Protein AF-A0A2V8UAE3-F1 (afdb_monomer)

Foldseek 3Di:
DVVVLVVQLVVLVVQLVVLLVQLLVLVVVLVVQVPDPDRDPVSNVVSVVSNVVSVVSNVVSLVSNVVSLVVVVVPPPDDPPDVPDVVVVQVQLQVQLVVVCSVVVNDPPCSVVSSVVSNVVVVVVVVD

Mean predicted aligned error: 11.49 Å

pLDDT: mean 78.48, std 13.28, range [37.22, 94.94]

Secondary structure (DSSP, 8-state):
-HHHHHHHHHHHHHHHHHHHHHHHHHHHHHHHHHTSSS--HHHHHHHHHHHHHHHHHHHHHHHHHHHHHHHHHHT--STT--TT-HHHHHHHHHHHHHHHHHHTT--TT-HHHHHHHHHHHHHHHH--

Sequence (128 aa):
MEHERSKALEDAGRAYRRAFDDFSRRARLVQSLTAGPNPDRTAIDTALLELEKARVVYNRRRDALAQQLLRASNHNSFPAFGPDSPQAYAGRVRSIAELLWEVAGRPDGTAEDDWFRAEEILRRAAAA

Nearest PDB structures (foldseek):
  2efk-assembly1_A-2  TM=6.624E-01  e=3.704E-01  Homo sapiens
  2x3v-assembly2_C  TM=5.695E-01  e=6.812E-01  Mus musculus
  4dvd-assembly1_A-2  TM=5.234E-01  e=5.164E-01  Enterobacteria phage P4
  4bne-assembly1_B  TM=5.681E-01  e=7.200E-01  Gallus gallus
  2efl-assembly1_A-2  TM=5.995E-01  e=3.396E+00  Homo sapiens

Structure (mmCIF, N/CA/C/O backbone):
data_AF-A0A2V8UAE3-F1
#
_entry.id   AF-A0A2V8UAE3-F1
#
loop_
_atom_site.group_PDB
_atom_site.id
_atom_site.type_symbol
_atom_site.label_atom_id
_atom_site.label_alt_id
_atom_site.label_comp_id
_atom_site.label_asym_id
_atom_site.label_entity_id
_atom_site.label_seq_id
_atom_site.pdbx_PDB_ins_code
_atom_site.Cartn_x
_atom_site.Cartn_y
_atom_site.Cartn_z
_atom_site.occupancy
_atom_site.B_iso_or_equiv
_atom_site.auth_seq_id
_atom_site.auth_comp_id
_atom_site.auth_asym_id
_atom_site.auth_atom_id
_atom_site.pdbx_PDB_model_num
ATOM 1 N N . MET A 1 1 ? 17.031 -16.240 -17.740 1.00 59.56 1 MET A N 1
ATOM 2 C CA . MET A 1 1 ? 17.149 -14.828 -17.314 1.00 59.56 1 MET A CA 1
ATOM 3 C C . MET A 1 1 ? 15.846 -14.039 -17.480 1.00 59.56 1 MET A C 1
ATOM 5 O O . MET A 1 1 ? 15.378 -13.495 -16.491 1.00 59.56 1 MET A O 1
ATOM 9 N N . GLU A 1 2 ? 15.215 -13.966 -18.660 1.00 56.88 2 GLU A N 1
ATOM 10 C CA . GLU A 1 2 ? 13.962 -13.187 -18.832 1.00 56.88 2 GLU A CA 1
ATOM 11 C C . GLU A 1 2 ? 12.750 -13.779 -18.093 1.00 56.88 2 GLU A C 1
ATOM 13 O O . GLU A 1 2 ? 12.004 -13.053 -17.439 1.00 56.88 2 GLU A O 1
ATOM 18 N N . HIS A 1 3 ? 12.608 -15.107 -18.103 1.00 63.69 3 HIS A N 1
ATOM 19 C CA . HIS A 1 3 ? 11.519 -15.806 -17.411 1.00 63.69 3 HIS A CA 1
ATOM 20 C C . HIS A 1 3 ? 11.556 -15.600 -15.881 1.00 63.69 3 HIS A C 1
ATOM 22 O O . HIS A 1 3 ? 10.527 -15.421 -15.235 1.00 63.69 3 HIS A O 1
ATOM 28 N N . GLU A 1 4 ? 12.754 -15.536 -15.295 1.00 69.19 4 GLU A N 1
ATOM 29 C CA . GLU A 1 4 ? 12.944 -15.270 -13.862 1.00 69.19 4 GLU A CA 1
ATOM 30 C C . GLU A 1 4 ? 12.628 -13.815 -13.491 1.00 69.19 4 GLU A C 1
ATOM 32 O O . GLU A 1 4 ? 12.126 -13.553 -12.400 1.00 69.19 4 GLU A O 1
ATOM 37 N N . ARG A 1 5 ? 12.869 -12.865 -14.404 1.00 66.44 5 ARG A N 1
ATOM 38 C CA . ARG A 1 5 ? 12.551 -11.441 -14.206 1.00 66.44 5 ARG A CA 1
ATOM 39 C C . ARG A 1 5 ? 11.053 -11.167 -14.280 1.00 66.44 5 ARG A C 1
ATOM 41 O O . ARG A 1 5 ? 10.533 -10.448 -13.431 1.00 66.44 5 ARG A O 1
ATOM 48 N N . SER A 1 6 ? 10.365 -11.764 -15.255 1.00 72.44 6 SER A N 1
ATOM 49 C CA . SER A 1 6 ? 8.902 -11.690 -15.355 1.00 72.44 6 SER A CA 1
ATOM 50 C C . SER A 1 6 ? 8.248 -12.261 -14.093 1.00 72.44 6 SER A C 1
ATOM 52 O O . SER A 1 6 ? 7.436 -11.587 -13.461 1.00 72.44 6 SER A O 1
ATOM 54 N N . LYS A 1 7 ? 8.723 -13.423 -13.628 1.00 79.94 7 LYS A N 1
ATOM 55 C CA . LYS A 1 7 ? 8.287 -14.017 -12.360 1.00 79.94 7 LYS A CA 1
ATOM 56 C C . LYS A 1 7 ? 8.542 -13.102 -11.154 1.00 79.94 7 LYS A C 1
ATOM 58 O O . LYS A 1 7 ? 7.652 -12.932 -10.327 1.00 79.94 7 LYS A O 1
ATOM 63 N N . ALA A 1 8 ? 9.715 -12.470 -11.069 1.00 81.62 8 ALA A N 1
ATOM 64 C CA . ALA A 1 8 ? 10.047 -11.556 -9.974 1.00 81.62 8 ALA A CA 1
ATOM 65 C C . ALA A 1 8 ? 9.148 -10.305 -9.939 1.00 81.62 8 ALA A C 1
ATOM 67 O O . ALA A 1 8 ? 8.772 -9.851 -8.855 1.00 81.62 8 ALA A O 1
ATOM 68 N N . LEU A 1 9 ? 8.779 -9.760 -11.103 1.00 79.56 9 LEU A N 1
ATOM 69 C CA . LEU A 1 9 ? 7.847 -8.636 -11.199 1.00 79.56 9 LEU A CA 1
ATOM 70 C C . LEU A 1 9 ? 6.438 -9.041 -10.751 1.00 79.56 9 LEU A C 1
ATOM 72 O O . LEU A 1 9 ? 5.803 -8.329 -9.972 1.00 79.56 9 LEU A O 1
ATOM 76 N N . GLU A 1 10 ? 5.964 -10.206 -11.188 1.00 80.44 10 GLU A N 1
ATOM 77 C CA . GLU A 1 10 ? 4.670 -10.732 -10.759 1.00 80.44 10 GLU A CA 1
ATOM 78 C C . GLU A 1 10 ? 4.619 -11.027 -9.255 1.00 80.44 10 GLU A C 1
ATOM 80 O O . GLU A 1 10 ? 3.630 -10.704 -8.592 1.00 80.44 10 GLU A O 1
ATOM 85 N N . ASP A 1 11 ? 5.679 -11.623 -8.704 1.00 86.56 11 ASP A N 1
ATOM 86 C CA . ASP A 1 11 ? 5.809 -11.889 -7.271 1.00 86.56 11 ASP A CA 1
ATOM 87 C C . ASP A 1 11 ? 5.801 -10.585 -6.466 1.00 86.56 11 ASP A C 1
ATOM 89 O O . ASP A 1 11 ? 5.094 -10.483 -5.457 1.00 86.56 11 ASP A O 1
ATOM 93 N N . ALA A 1 12 ? 6.516 -9.558 -6.938 1.00 82.88 12 ALA A N 1
ATOM 94 C CA . ALA A 1 12 ? 6.487 -8.229 -6.338 1.00 82.88 12 ALA A CA 1
ATOM 95 C C . ALA A 1 12 ? 5.077 -7.613 -6.392 1.00 82.88 12 ALA A C 1
ATOM 97 O O . ALA A 1 12 ? 4.609 -7.080 -5.385 1.00 82.88 12 ALA A O 1
ATOM 98 N N . GLY A 1 13 ? 4.367 -7.759 -7.516 1.00 82.38 13 GLY A N 1
ATOM 99 C CA . GLY A 1 13 ? 2.990 -7.285 -7.683 1.00 82.38 13 GLY A CA 1
ATOM 100 C C . GLY A 1 13 ? 1.993 -7.993 -6.762 1.00 82.38 13 GLY A C 1
ATOM 101 O O . GLY A 1 13 ? 1.152 -7.354 -6.127 1.00 82.38 13 GLY A O 1
ATOM 102 N N . ARG A 1 14 ? 2.105 -9.319 -6.613 1.00 88.25 14 ARG A N 1
ATOM 103 C CA . ARG A 1 14 ? 1.301 -10.098 -5.653 1.00 88.25 14 ARG A CA 1
ATOM 104 C C . ARG A 1 14 ? 1.577 -9.676 -4.209 1.00 88.25 14 ARG A C 1
ATOM 106 O O . ARG A 1 14 ? 0.635 -9.481 -3.441 1.00 88.25 14 ARG A O 1
ATOM 113 N N . ALA A 1 15 ? 2.848 -9.515 -3.840 1.00 87.62 15 ALA A N 1
ATOM 114 C CA . ALA A 1 15 ? 3.239 -9.109 -2.491 1.00 87.62 15 ALA A CA 1
ATOM 115 C C . ALA A 1 15 ? 2.764 -7.688 -2.147 1.00 87.62 15 ALA A C 1
ATOM 117 O O . ALA A 1 15 ? 2.334 -7.446 -1.019 1.00 87.62 15 ALA A O 1
ATOM 118 N N . TYR A 1 16 ? 2.815 -6.774 -3.116 1.00 89.44 16 TYR A N 1
ATOM 119 C CA . TYR A 1 16 ? 2.287 -5.418 -3.007 1.00 89.44 16 TYR A CA 1
ATOM 120 C C . TYR A 1 16 ? 0.777 -5.406 -2.752 1.00 89.44 16 TYR A C 1
ATOM 122 O O . TYR A 1 16 ? 0.358 -4.904 -1.709 1.00 89.44 16 TYR A O 1
ATOM 130 N N . ARG A 1 17 ? -0.024 -6.048 -3.617 1.00 87.75 17 ARG A N 1
ATOM 131 C CA . ARG A 1 17 ? -1.492 -6.089 -3.467 1.00 87.75 17 ARG A CA 1
ATOM 132 C C . ARG A 1 17 ? -1.925 -6.677 -2.129 1.00 87.75 17 ARG A C 1
ATOM 134 O O . ARG A 1 17 ? -2.768 -6.109 -1.444 1.00 87.75 17 ARG A O 1
ATOM 141 N N . ARG A 1 18 ? -1.278 -7.764 -1.694 1.00 91.94 18 ARG A N 1
ATOM 142 C CA . ARG A 1 18 ? -1.558 -8.372 -0.385 1.00 91.94 18 ARG A CA 1
ATOM 143 C C . ARG A 1 18 ? -1.279 -7.410 0.774 1.00 91.94 18 ARG A C 1
ATOM 145 O O . ARG A 1 18 ? -2.050 -7.371 1.728 1.00 91.94 18 ARG A O 1
ATOM 152 N N . ALA A 1 19 ? -0.176 -6.663 0.711 1.00 88.19 19 ALA A N 1
ATOM 153 C CA . ALA A 1 19 ? 0.163 -5.689 1.744 1.00 88.19 19 ALA A CA 1
ATOM 154 C C . ALA A 1 19 ? -0.800 -4.490 1.740 1.00 88.19 19 ALA A C 1
ATOM 156 O O . ALA A 1 19 ? -1.175 -4.010 2.807 1.00 88.19 19 ALA A O 1
ATOM 157 N N . PHE A 1 20 ? -1.237 -4.047 0.558 1.00 87.12 20 PHE A N 1
ATOM 158 C CA . PHE A 1 20 ? -2.246 -3.000 0.420 1.00 87.12 20 PHE A CA 1
ATOM 159 C C . PHE A 1 20 ? -3.608 -3.422 0.987 1.00 87.12 20 PHE A C 1
ATOM 161 O O . PHE A 1 20 ? -4.233 -2.653 1.718 1.00 87.12 20 PHE A O 1
ATOM 168 N N . ASP A 1 21 ? -4.061 -4.646 0.702 1.00 90.12 21 ASP A N 1
ATOM 169 C CA . ASP A 1 21 ? -5.333 -5.157 1.220 1.00 90.12 21 ASP A CA 1
ATOM 170 C C . ASP A 1 21 ? -5.320 -5.278 2.755 1.00 90.12 21 ASP A C 1
ATOM 172 O O . ASP A 1 21 ? -6.323 -4.974 3.407 1.00 90.12 21 ASP A O 1
ATOM 176 N N . ASP A 1 22 ? -4.192 -5.685 3.352 1.00 91.44 22 ASP A N 1
ATOM 177 C CA . ASP A 1 22 ? -4.025 -5.726 4.813 1.00 91.44 22 ASP A CA 1
ATOM 178 C C . ASP A 1 22 ? -4.040 -4.318 5.430 1.00 91.44 22 ASP A C 1
ATOM 180 O O . ASP A 1 22 ? -4.803 -4.059 6.363 1.00 91.44 22 ASP A O 1
ATOM 184 N N . PHE A 1 23 ? -3.271 -3.382 4.864 1.00 88.62 23 PHE A N 1
ATOM 185 C CA . PHE A 1 23 ? -3.274 -1.977 5.281 1.00 88.62 23 PHE A CA 1
ATOM 186 C C . PHE A 1 23 ? -4.681 -1.363 5.202 1.00 88.62 23 PHE A C 1
ATOM 188 O O . PHE A 1 23 ? -5.175 -0.811 6.186 1.00 88.62 23 PHE A O 1
ATOM 195 N N . SER A 1 24 ? -5.369 -1.535 4.071 1.00 85.56 24 SER A N 1
ATOM 196 C CA . SER A 1 24 ? -6.716 -1.000 3.845 1.00 85.56 24 SER A CA 1
ATOM 197 C C . SER A 1 24 ? -7.743 -1.580 4.817 1.00 85.56 24 SER A C 1
ATOM 199 O O . SER A 1 24 ? -8.596 -0.859 5.334 1.00 85.56 24 SER A O 1
ATOM 201 N N . ARG A 1 25 ? -7.663 -2.885 5.109 1.00 91.44 25 ARG A N 1
ATOM 202 C CA . ARG A 1 25 ? -8.537 -3.540 6.093 1.00 91.44 25 ARG A CA 1
ATOM 203 C C . ARG A 1 25 ? -8.367 -2.928 7.480 1.00 91.44 25 ARG A C 1
ATOM 205 O O . ARG A 1 25 ? -9.360 -2.645 8.145 1.00 91.44 25 ARG A O 1
ATOM 212 N N . ARG A 1 26 ? -7.123 -2.701 7.902 1.00 90.56 26 ARG A N 1
ATOM 213 C CA . ARG A 1 26 ? -6.818 -2.115 9.214 1.00 90.56 26 ARG A CA 1
ATOM 214 C C . ARG A 1 26 ? -7.216 -0.642 9.286 1.00 90.56 26 ARG A C 1
ATOM 216 O O . ARG A 1 26 ? -7.723 -0.214 10.316 1.00 90.56 26 ARG A O 1
ATOM 223 N N . ALA A 1 27 ? -7.085 0.105 8.189 1.00 87.44 27 ALA A N 1
ATOM 224 C CA . ALA A 1 27 ? -7.537 1.493 8.120 1.00 87.44 27 ALA A CA 1
ATOM 225 C C . ALA A 1 27 ? -9.058 1.594 8.318 1.00 87.44 27 ALA A C 1
ATOM 227 O O . ALA A 1 27 ? -9.527 2.394 9.126 1.00 87.44 27 ALA A O 1
ATOM 228 N N . ARG A 1 28 ? -9.827 0.721 7.650 1.00 90.31 28 ARG A N 1
ATOM 229 C CA . ARG A 1 28 ? -11.288 0.638 7.829 1.00 90.31 28 ARG A CA 1
ATOM 230 C C . ARG A 1 28 ? -11.682 0.219 9.245 1.00 90.31 28 ARG A C 1
ATOM 232 O O . ARG A 1 28 ? -12.664 0.731 9.771 1.00 90.31 28 ARG A O 1
ATOM 239 N N . LEU A 1 29 ? -10.919 -0.678 9.875 1.00 90.06 29 LEU A N 1
ATOM 240 C CA . LEU A 1 29 ? -11.154 -1.068 11.268 1.00 90.06 29 LEU A CA 1
ATOM 241 C C . LEU A 1 29 ? -10.987 0.122 12.220 1.00 90.06 29 LEU A C 1
ATOM 243 O O . LEU A 1 29 ? -11.866 0.358 13.042 1.00 90.06 29 LEU A O 1
ATOM 247 N N . VAL A 1 30 ? -9.906 0.898 12.082 1.00 90.00 30 VAL A N 1
ATOM 248 C CA . VAL A 1 30 ? -9.702 2.120 12.880 1.00 90.00 30 VAL A CA 1
ATOM 249 C C . VAL A 1 30 ? -10.864 3.094 12.671 1.00 90.00 30 VAL A C 1
ATOM 251 O O . VAL A 1 30 ? -11.463 3.530 13.648 1.00 90.00 30 VAL A O 1
ATOM 254 N N . GLN A 1 31 ? -11.251 3.365 11.419 1.00 87.88 31 GLN A N 1
ATOM 255 C CA . GLN A 1 31 ? -12.398 4.231 11.109 1.00 87.88 31 GLN A CA 1
ATOM 256 C C . GLN A 1 31 ? -13.692 3.744 11.778 1.00 87.88 31 GLN A C 1
ATOM 258 O O . GLN A 1 31 ? -14.408 4.538 12.384 1.00 87.88 31 GLN A O 1
ATOM 263 N N . SER A 1 32 ? -13.969 2.439 11.713 1.00 89.81 32 SER A N 1
ATOM 264 C CA . SER A 1 32 ? -15.141 1.829 12.344 1.00 89.81 32 SER A CA 1
ATOM 265 C C . SER A 1 32 ? -15.132 1.970 13.867 1.00 89.81 32 SER A C 1
ATOM 267 O O . SER A 1 32 ? -16.183 2.228 14.447 1.00 89.81 32 SER A O 1
ATOM 269 N N . LEU A 1 33 ? -13.981 1.781 14.518 1.00 90.06 33 LEU A N 1
ATOM 270 C CA . LEU A 1 33 ? -13.858 1.892 15.974 1.00 90.06 33 LEU A CA 1
ATOM 271 C C . LEU A 1 33 ? -14.007 3.343 16.440 1.00 90.06 33 LEU A C 1
ATOM 273 O O . LEU A 1 33 ? -14.637 3.601 17.462 1.00 90.06 33 LEU A O 1
ATOM 277 N N . THR A 1 34 ? -13.467 4.296 15.677 1.00 88.38 34 THR A N 1
ATOM 278 C CA . THR A 1 34 ? -13.565 5.728 15.985 1.00 88.38 34 THR A CA 1
ATOM 279 C C . THR A 1 34 ? -14.965 6.295 15.734 1.00 88.38 34 THR A C 1
ATOM 281 O O . THR A 1 34 ? -15.378 7.207 16.443 1.00 88.38 34 THR A O 1
ATOM 284 N N . ALA A 1 35 ? -15.712 5.761 14.763 1.00 88.62 35 ALA A N 1
ATOM 285 C CA . ALA A 1 35 ? -17.074 6.205 14.451 1.00 88.62 35 ALA A CA 1
ATOM 286 C C . ALA A 1 35 ? -18.151 5.669 15.420 1.00 88.62 35 ALA A C 1
ATOM 288 O O . ALA A 1 35 ? -19.313 6.067 15.326 1.00 88.62 35 ALA A O 1
ATOM 289 N N . GLY A 1 36 ? -17.798 4.751 16.326 1.00 85.38 36 GLY A N 1
ATOM 290 C CA . GLY A 1 36 ? -18.734 4.159 17.280 1.00 85.38 36 GLY A CA 1
ATOM 291 C C . GLY A 1 36 ? -19.191 5.134 18.383 1.00 85.38 36 GLY A C 1
ATOM 292 O O . GLY A 1 36 ? -18.439 6.026 18.769 1.00 85.38 36 GLY A O 1
ATOM 293 N N . PRO A 1 37 ? -20.398 4.949 18.955 1.00 78.06 37 PRO A N 1
ATOM 294 C CA . PRO A 1 37 ? -20.974 5.853 19.961 1.00 78.06 37 PRO A CA 1
ATOM 295 C C . PRO A 1 37 ? -20.257 5.833 21.323 1.00 78.06 37 PRO A C 1
ATOM 297 O O . PRO A 1 37 ? -20.441 6.751 22.118 1.00 78.06 37 PRO A O 1
ATOM 300 N N . ASN A 1 38 ? -19.442 4.810 21.604 1.00 82.56 38 ASN A N 1
ATOM 301 C CA . ASN A 1 38 ? -18.575 4.749 22.782 1.00 82.56 38 ASN A CA 1
ATOM 302 C C . ASN A 1 38 ? -17.221 4.115 22.404 1.00 82.56 38 ASN A C 1
ATOM 304 O O . ASN A 1 38 ? -17.081 2.891 22.475 1.00 82.56 38 ASN A O 1
ATOM 308 N N . PRO A 1 39 ? -16.253 4.913 21.923 1.00 81.38 39 PRO A N 1
ATOM 309 C CA . PRO A 1 39 ? -14.987 4.396 21.423 1.00 81.38 39 PRO A CA 1
ATOM 310 C C . PRO A 1 39 ? -14.116 3.845 22.559 1.00 81.38 39 PRO A C 1
ATOM 312 O O . PRO A 1 39 ? -13.661 4.586 23.434 1.00 81.38 39 PRO A O 1
ATOM 315 N N . ASP A 1 40 ? -13.833 2.542 22.510 1.00 90.81 40 ASP A N 1
ATOM 316 C CA . ASP A 1 40 ? -12.820 1.913 23.358 1.00 90.81 40 ASP A CA 1
ATOM 317 C C . ASP A 1 40 ? -11.427 2.396 22.929 1.00 90.81 40 ASP A C 1
ATOM 319 O O . ASP A 1 40 ? -10.904 2.022 21.875 1.00 90.81 40 ASP A O 1
ATOM 323 N N . ARG A 1 41 ? -10.821 3.244 23.767 1.00 89.62 41 ARG A N 1
ATOM 324 C CA . ARG A 1 41 ? -9.500 3.832 23.515 1.00 89.62 41 ARG A CA 1
ATOM 325 C C . ARG A 1 41 ? -8.406 2.776 23.399 1.00 89.62 41 ARG A C 1
ATOM 327 O O . ARG A 1 41 ? -7.547 2.904 22.536 1.00 89.62 41 ARG A O 1
ATOM 334 N N . THR A 1 42 ? -8.454 1.714 24.200 1.00 93.44 42 THR A N 1
ATOM 335 C CA . THR A 1 42 ? -7.442 0.651 24.159 1.00 93.44 42 THR A CA 1
ATOM 336 C C . THR A 1 42 ? -7.558 -0.173 22.877 1.00 93.44 42 THR A C 1
ATOM 338 O O . THR A 1 42 ? -6.542 -0.524 22.266 1.00 93.44 42 THR A O 1
ATOM 341 N N . ALA A 1 43 ? -8.786 -0.434 22.419 1.00 89.75 43 ALA A N 1
ATOM 342 C CA . ALA A 1 43 ? -9.019 -1.076 21.128 1.00 89.75 43 ALA A CA 1
ATOM 343 C C . ALA A 1 43 ? -8.536 -0.200 19.959 1.00 89.75 43 ALA A C 1
ATOM 345 O O . ALA A 1 43 ? -7.919 -0.713 19.023 1.00 89.75 43 ALA A O 1
ATOM 346 N N . ILE A 1 44 ? -8.761 1.116 20.029 1.00 90.19 44 ILE A N 1
ATOM 347 C CA . ILE A 1 44 ? -8.288 2.078 19.023 1.00 90.19 44 ILE A CA 1
ATOM 348 C C . ILE A 1 44 ? -6.759 2.138 18.987 1.00 90.19 44 ILE A C 1
ATOM 350 O O . ILE A 1 44 ? -6.189 2.016 17.906 1.00 90.19 44 ILE A O 1
ATOM 354 N N . ASP A 1 45 ? -6.087 2.260 20.133 1.00 92.44 45 ASP A N 1
ATOM 355 C CA . ASP A 1 45 ? -4.620 2.316 20.199 1.00 92.44 45 ASP A CA 1
ATOM 356 C C . ASP A 1 45 ? -3.983 1.044 19.625 1.00 92.44 45 ASP A C 1
ATOM 358 O O . ASP A 1 45 ? -3.030 1.099 18.8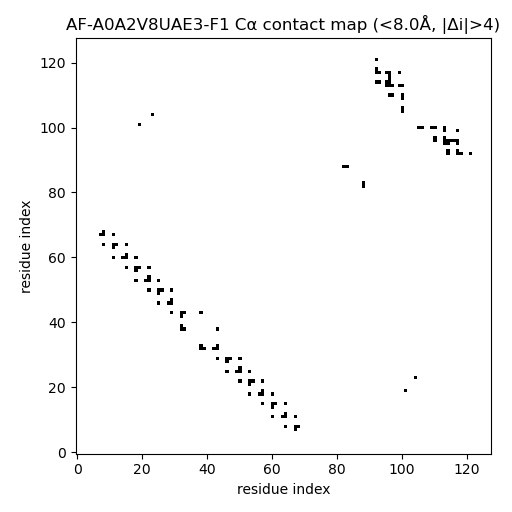41 1.00 92.44 45 ASP A O 1
ATOM 362 N N . THR A 1 46 ? -4.562 -0.116 19.947 1.00 94.50 46 THR A N 1
ATOM 363 C CA . THR A 1 46 ? -4.135 -1.404 19.387 1.00 94.50 46 THR A CA 1
ATOM 364 C C . THR A 1 46 ? -4.330 -1.431 17.871 1.00 94.50 46 THR A C 1
ATOM 366 O O . THR A 1 46 ? -3.414 -1.802 17.134 1.00 94.50 46 THR A O 1
ATOM 369 N N . ALA A 1 47 ? -5.496 -1.002 17.381 1.00 91.06 47 ALA A N 1
ATOM 370 C CA . ALA A 1 47 ? -5.789 -0.958 15.953 1.00 91.06 47 ALA A CA 1
ATOM 371 C C . ALA A 1 47 ? -4.878 0.026 15.196 1.00 91.06 47 ALA A C 1
ATOM 373 O O . ALA A 1 47 ? -4.455 -0.280 14.081 1.00 91.06 47 ALA A O 1
ATOM 374 N N . LEU A 1 48 ? -4.521 1.165 15.799 1.00 90.44 48 LEU A N 1
ATOM 375 C CA . LEU A 1 48 ? -3.583 2.143 15.240 1.00 90.44 48 LEU A CA 1
ATOM 376 C C . LEU A 1 48 ? -2.158 1.590 15.148 1.00 90.44 48 LEU A C 1
ATOM 378 O O . LEU A 1 48 ? -1.515 1.728 14.106 1.00 90.44 48 LEU A O 1
ATOM 382 N N . LEU A 1 49 ? -1.674 0.917 16.195 1.00 94.31 49 LEU A N 1
ATOM 383 C CA . LEU A 1 49 ? -0.370 0.249 16.167 1.00 94.31 49 LEU A CA 1
ATOM 384 C C . LEU A 1 49 ? -0.314 -0.800 15.049 1.00 94.31 49 LEU A C 1
ATOM 386 O O . LEU A 1 49 ? 0.649 -0.880 14.284 1.00 94.31 49 LEU A O 1
ATOM 390 N N . GLU A 1 50 ? -1.364 -1.605 14.949 1.00 94.31 50 GLU A N 1
ATOM 391 C CA . GLU A 1 50 ? -1.504 -2.635 13.930 1.00 94.31 50 GLU A CA 1
ATOM 392 C C . GLU A 1 50 ? -1.620 -2.047 12.513 1.00 94.31 50 GLU A C 1
ATOM 394 O O . GLU A 1 50 ? -1.058 -2.614 11.571 1.00 94.31 50 GLU A O 1
ATOM 399 N N . LEU A 1 51 ? -2.293 -0.906 12.349 1.00 91.19 51 LEU A N 1
ATOM 400 C CA . LEU A 1 51 ? -2.343 -0.151 11.098 1.00 91.19 51 LEU A CA 1
ATOM 401 C C . LEU A 1 51 ? -0.956 0.360 10.689 1.00 91.19 51 LEU A C 1
ATOM 403 O O . LEU A 1 51 ? -0.569 0.184 9.533 1.00 91.19 51 LEU A O 1
ATOM 407 N N . GLU A 1 52 ? -0.184 0.936 11.614 1.00 93.38 52 GLU A N 1
ATOM 408 C CA . GLU A 1 52 ? 1.154 1.452 11.298 1.00 93.38 52 GLU A CA 1
ATOM 409 C C . GLU A 1 52 ? 2.111 0.324 10.892 1.00 93.38 52 GLU A C 1
ATOM 411 O O . GLU A 1 52 ? 2.851 0.451 9.914 1.00 93.38 52 GLU A O 1
ATOM 416 N N . LYS A 1 53 ? 2.043 -0.838 11.558 1.00 94.94 53 LYS A N 1
ATOM 417 C CA . LYS A 1 53 ? 2.802 -2.030 11.138 1.00 94.94 53 LYS A CA 1
ATOM 418 C C . LYS A 1 53 ? 2.483 -2.416 9.692 1.00 94.94 53 LYS A C 1
ATOM 420 O O . LYS A 1 53 ? 3.401 -2.637 8.897 1.00 94.94 53 LYS A O 1
ATOM 425 N N . ALA A 1 54 ? 1.201 -2.468 9.334 1.00 88.50 54 ALA A N 1
ATOM 426 C CA . ALA A 1 54 ? 0.785 -2.787 7.972 1.00 88.50 54 ALA A CA 1
ATOM 427 C C . ALA A 1 54 ? 1.207 -1.708 6.968 1.00 88.50 54 ALA A C 1
ATOM 429 O O . ALA A 1 54 ? 1.657 -2.042 5.873 1.00 88.50 54 ALA A O 1
ATOM 430 N N . ARG A 1 55 ? 1.158 -0.427 7.353 1.00 89.06 55 ARG A N 1
ATOM 431 C CA . ARG A 1 55 ? 1.634 0.698 6.537 1.00 89.06 55 ARG A CA 1
ATOM 432 C C . ARG A 1 55 ? 3.119 0.570 6.203 1.00 89.06 55 ARG A C 1
ATOM 434 O O . ARG A 1 55 ? 3.506 0.736 5.047 1.00 89.06 55 ARG A O 1
ATOM 441 N N . VAL A 1 56 ? 3.955 0.227 7.184 1.00 93.25 56 VAL A N 1
ATOM 442 C CA . VAL A 1 56 ? 5.394 -0.001 6.970 1.00 93.25 56 VAL A CA 1
ATOM 443 C C . VAL A 1 56 ? 5.631 -1.154 5.990 1.00 93.25 56 VAL A C 1
ATOM 445 O O . VAL A 1 56 ? 6.473 -1.041 5.096 1.00 93.25 56 VAL A O 1
ATOM 448 N N . VAL A 1 57 ? 4.888 -2.258 6.120 1.00 92.62 57 VAL A N 1
ATOM 449 C CA . VAL A 1 57 ? 4.987 -3.398 5.193 1.00 92.62 57 VAL A CA 1
ATOM 450 C C . VAL A 1 57 ? 4.536 -3.003 3.789 1.00 92.62 57 VAL A C 1
ATOM 452 O O . VAL A 1 57 ? 5.252 -3.282 2.827 1.00 92.62 57 VAL A O 1
ATOM 455 N N . TYR A 1 58 ? 3.397 -2.323 3.670 1.00 85.75 58 TYR A N 1
ATOM 456 C CA . TYR A 1 58 ? 2.878 -1.803 2.409 1.00 85.75 58 TYR A CA 1
ATOM 457 C C . TYR A 1 58 ? 3.905 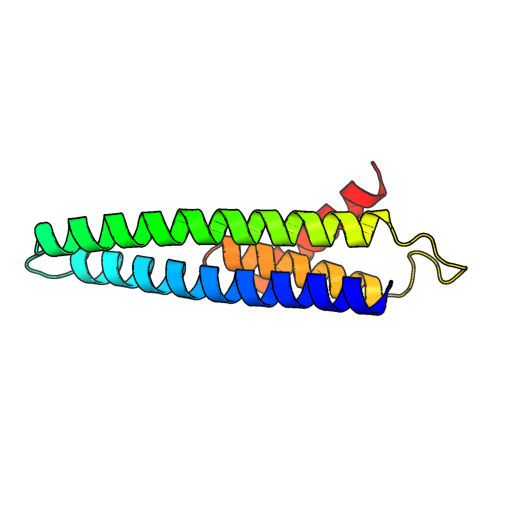-0.920 1.697 1.00 85.75 58 TYR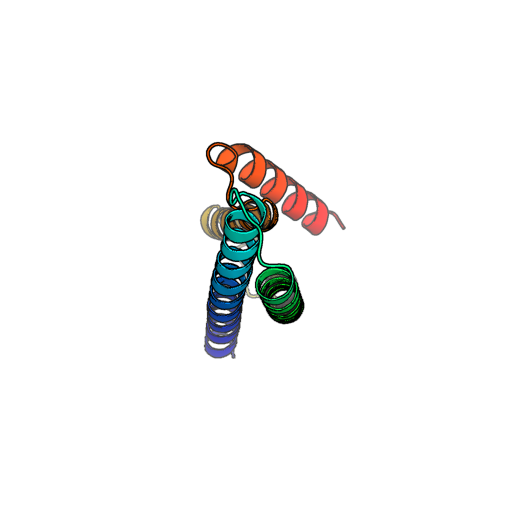 A C 1
ATOM 459 O O . TYR A 1 58 ? 4.259 -1.215 0.557 1.00 85.75 58 TYR A O 1
ATOM 467 N N . ASN A 1 59 ? 4.467 0.078 2.385 1.00 83.44 59 ASN A N 1
ATOM 468 C CA . ASN A 1 59 ? 5.470 0.976 1.809 1.00 83.44 59 ASN A CA 1
ATOM 469 C C . ASN A 1 59 ? 6.689 0.205 1.290 1.00 83.44 59 ASN A C 1
ATOM 471 O O . ASN A 1 59 ? 7.101 0.399 0.151 1.00 83.44 59 ASN A O 1
ATOM 475 N N . ARG A 1 60 ? 7.209 -0.756 2.066 1.00 89.44 60 ARG A N 1
ATOM 476 C CA . ARG A 1 60 ? 8.332 -1.601 1.624 1.00 89.44 60 ARG A CA 1
ATOM 477 C C . ARG A 1 60 ? 8.002 -2.405 0.365 1.00 89.44 60 ARG A C 1
ATOM 479 O O . ARG A 1 60 ? 8.857 -2.552 -0.505 1.00 89.44 60 ARG A O 1
ATOM 486 N N . ARG A 1 61 ? 6.787 -2.957 0.261 1.00 88.06 61 ARG A N 1
ATOM 487 C CA . ARG A 1 61 ? 6.368 -3.731 -0.922 1.00 88.06 61 ARG A CA 1
ATOM 488 C C . ARG A 1 61 ? 6.111 -2.841 -2.131 1.00 88.06 61 ARG A C 1
ATOM 490 O O . ARG A 1 61 ? 6.502 -3.223 -3.230 1.00 88.06 61 ARG A O 1
ATOM 497 N N . ARG A 1 62 ? 5.534 -1.658 -1.923 1.00 85.62 62 ARG A N 1
ATOM 498 C CA . ARG A 1 62 ? 5.361 -0.632 -2.954 1.00 85.62 62 ARG A CA 1
ATOM 499 C C . ARG A 1 62 ? 6.711 -0.206 -3.524 1.00 85.62 62 ARG A C 1
ATOM 501 O O . ARG A 1 62 ? 6.889 -0.230 -4.736 1.00 85.62 62 ARG A O 1
ATOM 508 N N . ASP A 1 63 ? 7.674 0.108 -2.664 1.00 80.31 63 ASP A N 1
ATOM 509 C CA . ASP A 1 63 ? 9.000 0.555 -3.094 1.00 80.31 63 ASP A CA 1
ATOM 510 C C . ASP A 1 63 ? 9.760 -0.572 -3.818 1.00 80.31 63 ASP A C 1
ATOM 512 O O . ASP A 1 63 ? 10.424 -0.329 -4.826 1.00 80.31 63 ASP A O 1
ATOM 516 N N . ALA A 1 64 ? 9.613 -1.827 -3.373 1.00 82.50 64 ALA A N 1
ATOM 517 C CA . ALA A 1 64 ? 10.171 -2.986 -4.069 1.00 82.50 64 ALA A CA 1
ATOM 518 C C . ALA A 1 64 ? 9.550 -3.189 -5.463 1.00 82.50 64 ALA A C 1
ATOM 520 O O . ALA A 1 64 ? 10.280 -3.434 -6.423 1.00 82.50 64 ALA A O 1
ATOM 521 N N . LEU A 1 65 ? 8.224 -3.065 -5.596 1.00 82.62 65 LEU A N 1
ATOM 522 C CA . LEU A 1 65 ? 7.541 -3.151 -6.889 1.00 82.62 65 LEU A CA 1
ATOM 523 C C . LEU A 1 65 ? 7.972 -2.012 -7.821 1.00 82.62 65 LEU A C 1
ATOM 525 O O . LEU A 1 65 ? 8.312 -2.270 -8.973 1.00 82.62 65 LEU A O 1
ATOM 529 N N . ALA A 1 66 ? 8.037 -0.779 -7.314 1.00 76.56 66 ALA A N 1
ATOM 530 C CA . ALA A 1 66 ? 8.507 0.374 -8.075 1.00 76.56 66 ALA A CA 1
ATOM 531 C C . ALA A 1 66 ? 9.936 0.161 -8.603 1.00 76.56 66 ALA A C 1
ATOM 533 O O . ALA A 1 66 ? 10.201 0.397 -9.780 1.00 76.56 66 ALA A O 1
ATOM 534 N N . GLN A 1 67 ? 10.847 -0.371 -7.781 1.00 79.38 67 GLN A N 1
ATOM 535 C CA . GLN A 1 67 ? 12.204 -0.712 -8.223 1.00 79.38 67 GLN A CA 1
ATOM 536 C C . GLN A 1 67 ? 12.218 -1.782 -9.322 1.00 79.38 67 GLN A C 1
ATOM 538 O O . GLN A 1 67 ? 13.012 -1.680 -10.256 1.00 79.38 67 GLN A O 1
ATOM 543 N N . GLN A 1 68 ? 11.360 -2.804 -9.236 1.00 78.75 68 GLN A N 1
ATOM 544 C CA . GLN A 1 68 ? 11.264 -3.831 -10.280 1.00 78.75 68 GLN A CA 1
ATOM 545 C C . GLN A 1 68 ? 10.701 -3.259 -11.585 1.00 78.75 68 GLN A C 1
ATOM 547 O O . GLN A 1 68 ? 11.236 -3.552 -12.652 1.00 78.75 68 GLN A O 1
ATOM 552 N N . LEU A 1 69 ? 9.685 -2.395 -11.506 1.00 76.12 69 LEU A N 1
ATOM 553 C CA . LEU A 1 69 ? 9.117 -1.704 -12.665 1.00 76.12 69 LEU A CA 1
ATOM 554 C C . LEU A 1 69 ? 10.151 -0.799 -13.348 1.00 76.12 69 LEU A C 1
ATOM 556 O O . LEU A 1 69 ? 10.291 -0.863 -14.570 1.00 76.12 69 LEU A O 1
ATOM 560 N N . LEU A 1 70 ? 10.921 -0.024 -12.574 1.00 73.50 70 LEU A N 1
ATOM 561 C CA . LEU A 1 70 ? 12.014 0.822 -13.077 1.00 73.50 70 LEU A CA 1
ATOM 562 C C . LEU A 1 70 ? 13.134 -0.005 -13.724 1.00 73.50 70 LEU A C 1
ATOM 564 O O . LEU A 1 70 ? 13.643 0.332 -14.789 1.00 73.50 70 LEU A O 1
ATOM 568 N N . ARG A 1 71 ? 13.506 -1.139 -13.120 1.00 73.06 71 ARG A N 1
ATOM 569 C CA . ARG A 1 71 ? 14.498 -2.051 -13.711 1.00 73.06 71 ARG A CA 1
ATOM 570 C C . ARG A 1 71 ? 13.998 -2.675 -15.008 1.00 73.06 71 ARG A C 1
ATOM 572 O O . ARG A 1 71 ? 14.772 -2.767 -15.953 1.00 73.06 71 ARG A O 1
ATOM 579 N N . ALA A 1 72 ? 12.733 -3.085 -15.065 1.00 66.88 72 ALA A N 1
ATOM 580 C CA . ALA A 1 72 ? 12.127 -3.637 -16.273 1.00 66.88 72 ALA A CA 1
ATOM 581 C C . ALA A 1 72 ? 12.049 -2.599 -17.405 1.00 66.88 72 ALA A C 1
ATOM 583 O O . ALA A 1 72 ? 12.229 -2.948 -18.567 1.00 66.88 72 ALA A O 1
ATOM 584 N N . SER A 1 73 ? 11.845 -1.321 -17.074 1.00 61.44 73 SER A N 1
ATOM 585 C CA . SER A 1 73 ? 11.850 -0.230 -18.056 1.00 61.44 73 SER A CA 1
ATOM 586 C C . SER A 1 73 ? 13.261 0.136 -18.534 1.00 61.44 73 SER A C 1
ATOM 588 O O . SER A 1 73 ? 13.439 0.333 -19.732 1.00 61.44 73 SER A O 1
ATOM 590 N N . ASN A 1 74 ? 14.273 0.113 -17.660 1.00 59.03 74 ASN A N 1
ATOM 591 C CA . ASN A 1 74 ? 15.665 0.423 -18.025 1.00 59.03 74 ASN A CA 1
ATOM 592 C C . ASN A 1 74 ? 16.393 -0.693 -18.800 1.00 59.03 74 ASN A C 1
ATOM 594 O O . ASN A 1 74 ? 17.467 -0.452 -19.342 1.00 59.03 74 ASN A O 1
ATOM 598 N N . HIS A 1 75 ? 15.869 -1.923 -18.822 1.00 52.00 75 HIS A N 1
ATOM 599 C CA . HIS A 1 75 ? 16.524 -3.079 -19.458 1.00 52.00 75 HIS A CA 1
ATOM 600 C C . HIS A 1 75 ? 15.882 -3.535 -20.771 1.00 52.00 75 HIS A C 1
ATOM 602 O O . HIS A 1 75 ? 16.286 -4.567 -21.307 1.00 52.00 75 HIS A O 1
ATOM 608 N N . ASN A 1 76 ? 14.920 -2.783 -21.309 1.00 48.00 76 ASN A N 1
ATOM 609 C CA . ASN A 1 76 ? 14.266 -3.110 -22.576 1.00 48.00 76 ASN A CA 1
ATOM 610 C C . ASN A 1 76 ? 15.127 -2.723 -23.799 1.00 48.00 76 ASN A C 1
ATOM 612 O O . ASN A 1 76 ? 14.646 -2.102 -24.742 1.00 48.00 76 ASN A O 1
ATOM 616 N N . SER A 1 77 ? 16.401 -3.120 -23.767 1.00 49.69 77 SER A N 1
ATOM 617 C CA . SER A 1 77 ? 17.329 -3.115 -24.899 1.00 49.69 77 SER A CA 1
ATOM 618 C C . SER A 1 77 ? 17.544 -4.561 -25.366 1.00 49.69 77 SER A C 1
ATOM 620 O O . SER A 1 77 ? 18.577 -5.154 -25.078 1.00 49.69 77 SER A O 1
ATOM 622 N N . PHE A 1 78 ? 16.553 -5.143 -26.049 1.00 39.16 78 PHE A N 1
ATOM 623 C CA . PHE A 1 78 ? 16.664 -6.379 -26.850 1.00 39.16 78 PHE A CA 1
ATOM 624 C C . PHE A 1 78 ? 15.797 -6.228 -28.126 1.00 39.16 78 PHE A C 1
ATOM 626 O O . PHE A 1 78 ? 14.943 -5.343 -28.179 1.00 39.16 78 PHE A O 1
ATOM 633 N N . PRO A 1 79 ? 16.115 -6.954 -29.214 1.00 37.22 79 PRO A N 1
ATOM 634 C CA . PRO A 1 79 ? 16.334 -6.394 -30.544 1.00 37.22 79 PRO A CA 1
ATOM 635 C C . PRO A 1 79 ? 15.038 -6.004 -31.262 1.00 37.22 79 PRO A C 1
ATOM 637 O O . PRO A 1 79 ? 14.101 -6.788 -31.338 1.00 37.22 79 PRO A O 1
ATOM 640 N N . ALA A 1 80 ? 15.041 -4.801 -31.841 1.00 39.72 80 ALA A N 1
ATOM 641 C CA . ALA A 1 80 ? 14.198 -4.362 -32.955 1.00 39.72 80 ALA A CA 1
ATOM 642 C C . ALA A 1 80 ? 12.712 -4.786 -32.940 1.00 39.72 80 ALA A C 1
ATOM 644 O O . ALA A 1 80 ? 12.155 -5.139 -33.973 1.00 39.72 80 ALA A O 1
ATOM 645 N N . PHE A 1 81 ? 12.034 -4.642 -31.806 1.00 43.12 81 PHE A N 1
ATOM 646 C CA . PHE A 1 81 ? 10.663 -4.138 -31.815 1.00 43.12 81 PHE A CA 1
ATOM 647 C C . PHE A 1 81 ? 10.675 -2.926 -30.899 1.00 43.12 81 PHE A C 1
ATOM 649 O O . PHE A 1 81 ? 10.921 -3.054 -29.703 1.00 43.12 81 PHE A O 1
ATOM 656 N N . GLY A 1 82 ? 10.578 -1.745 -31.507 1.00 41.38 82 GLY A N 1
ATOM 657 C CA . GLY A 1 82 ? 10.856 -0.469 -30.863 1.00 41.38 82 GLY A CA 1
ATOM 658 C C . GLY A 1 82 ? 9.993 -0.177 -29.626 1.00 41.38 82 GLY A C 1
ATOM 659 O O . GLY A 1 82 ? 9.110 -0.960 -29.265 1.00 41.38 82 GLY A O 1
ATOM 660 N N . PRO A 1 83 ? 10.184 0.994 -29.001 1.00 48.09 83 PRO A N 1
ATOM 661 C CA . PRO A 1 83 ? 9.312 1.533 -27.946 1.00 48.09 83 PRO A CA 1
ATOM 662 C C . PRO A 1 83 ? 7.810 1.652 -28.322 1.00 48.09 83 PRO A C 1
ATOM 664 O O . PRO A 1 83 ? 7.016 2.106 -27.502 1.00 48.09 83 PRO A O 1
ATOM 667 N N . ASP A 1 84 ? 7.409 1.183 -29.506 1.00 53.97 84 ASP A N 1
ATOM 668 C CA . ASP A 1 84 ? 6.187 1.518 -30.232 1.00 53.97 84 ASP A CA 1
ATOM 669 C C . ASP A 1 84 ? 5.120 0.415 -30.264 1.00 53.97 84 ASP A C 1
ATOM 671 O O . ASP A 1 84 ? 4.134 0.566 -30.981 1.00 53.97 84 ASP A O 1
ATOM 675 N N . SER A 1 85 ? 5.255 -0.705 -29.534 1.00 60.72 85 SER A N 1
ATOM 676 C CA . SER A 1 85 ? 4.123 -1.643 -29.464 1.00 60.72 85 SER A CA 1
ATOM 677 C C . SER A 1 85 ? 3.049 -1.076 -28.517 1.00 60.72 85 SER A C 1
ATOM 679 O O . SER A 1 85 ? 3.299 -0.925 -27.312 1.00 60.72 85 SER A O 1
ATOM 681 N N . PRO A 1 86 ? 1.832 -0.761 -29.010 1.00 62.34 86 PRO A N 1
ATOM 682 C CA . PRO A 1 86 ? 0.800 -0.118 -28.192 1.00 62.34 86 PRO A CA 1
ATOM 683 C C . PRO A 1 86 ? 0.422 -0.957 -26.967 1.00 62.34 86 PRO A C 1
ATOM 685 O O . PRO A 1 86 ? 0.058 -0.420 -25.928 1.00 62.34 86 PRO A O 1
ATOM 688 N N . GLN A 1 87 ? 0.568 -2.283 -27.057 1.00 64.44 87 GLN A N 1
ATOM 689 C CA . GLN A 1 87 ? 0.291 -3.219 -25.967 1.00 64.44 87 GLN A CA 1
ATOM 690 C C . GLN A 1 87 ? 1.312 -3.149 -24.827 1.00 64.44 87 GLN A C 1
ATOM 692 O O . GLN A 1 87 ? 0.912 -3.173 -23.663 1.00 64.44 87 GLN A O 1
ATOM 697 N N . ALA A 1 88 ? 2.611 -3.028 -25.118 1.00 66.69 88 ALA A N 1
ATOM 698 C CA . ALA A 1 88 ? 3.626 -2.898 -24.069 1.00 66.69 88 ALA A CA 1
ATOM 699 C C . ALA A 1 88 ? 3.584 -1.515 -23.401 1.00 66.69 88 ALA A C 1
ATOM 701 O O . ALA A 1 88 ? 3.931 -1.382 -22.224 1.00 66.69 88 ALA A O 1
ATOM 702 N N . TYR A 1 89 ? 3.163 -0.486 -24.141 1.00 74.06 89 TYR A N 1
ATOM 703 C CA . TYR A 1 89 ? 2.891 0.836 -23.584 1.00 74.06 89 TYR A CA 1
ATOM 704 C C . TYR A 1 89 ? 1.641 0.808 -22.695 1.00 74.06 89 TYR A C 1
ATOM 706 O O . TYR A 1 89 ? 1.735 1.105 -21.506 1.00 74.06 89 TYR A O 1
ATOM 714 N N . ALA A 1 90 ? 0.508 0.324 -23.212 1.00 76.69 90 ALA A N 1
ATOM 715 C CA . ALA A 1 90 ? -0.748 0.227 -22.469 1.00 76.69 90 ALA A CA 1
ATOM 716 C C . ALA A 1 90 ? -0.628 -0.636 -21.202 1.00 76.69 90 ALA A C 1
ATOM 718 O O . ALA A 1 90 ? -1.176 -0.282 -20.162 1.00 76.69 90 ALA A O 1
ATOM 719 N N . GLY A 1 91 ? 0.133 -1.737 -21.242 1.00 77.56 91 GLY A N 1
ATOM 720 C CA . GLY A 1 91 ? 0.396 -2.559 -20.056 1.00 77.56 91 GLY A CA 1
ATOM 721 C C . GLY A 1 91 ? 1.161 -1.810 -18.957 1.00 77.56 91 GLY A C 1
ATOM 722 O O . GLY A 1 91 ? 0.882 -1.985 -17.768 1.00 77.56 91 GLY A O 1
ATOM 723 N N . ARG A 1 92 ? 2.093 -0.928 -19.340 1.00 77.38 92 ARG A N 1
ATOM 724 C CA . ARG A 1 92 ? 2.835 -0.075 -18.399 1.00 77.38 92 ARG A CA 1
ATOM 725 C C . ARG A 1 92 ? 1.974 1.057 -17.852 1.00 77.38 92 ARG A C 1
ATOM 727 O O . ARG A 1 92 ? 1.986 1.268 -16.642 1.00 77.38 92 ARG A O 1
ATOM 734 N N . VAL A 1 93 ? 1.199 1.723 -18.710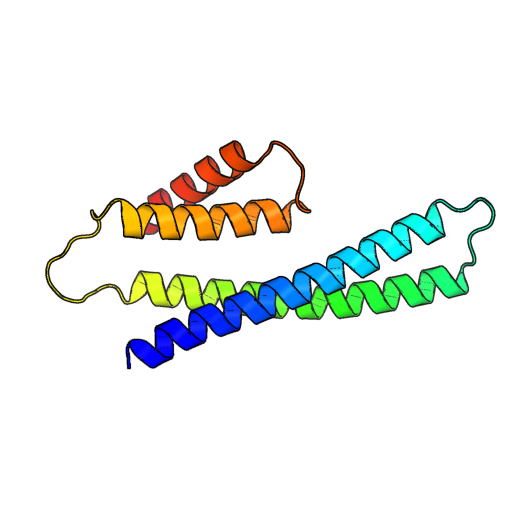 1.00 81.81 93 VAL A N 1
ATOM 735 C CA . VAL A 1 93 ? 0.245 2.764 -18.299 1.00 81.81 93 VAL A CA 1
ATOM 736 C C . VAL A 1 93 ? -0.740 2.192 -17.289 1.00 81.81 93 VAL A C 1
ATOM 738 O O . VAL A 1 93 ? -0.855 2.714 -16.186 1.00 81.81 93 VAL A O 1
ATOM 741 N N . ARG A 1 94 ? -1.354 1.049 -17.607 1.00 83.00 94 ARG A N 1
ATOM 742 C CA . ARG A 1 94 ? -2.276 0.352 -16.709 1.00 83.00 94 ARG A CA 1
ATOM 743 C C . ARG A 1 94 ? -1.651 0.059 -15.349 1.00 83.00 94 ARG A C 1
ATOM 745 O O . ARG A 1 94 ? -2.267 0.324 -14.328 1.00 83.00 94 ARG A O 1
ATOM 752 N N . SER A 1 95 ? -0.424 -0.459 -15.334 1.00 80.00 95 SER A N 1
ATOM 753 C CA . SER A 1 95 ? 0.261 -0.817 -14.086 1.00 80.00 95 SER A CA 1
ATOM 754 C C . SER A 1 95 ? 0.516 0.405 -13.193 1.00 80.00 95 SER A C 1
ATOM 756 O O . SER A 1 95 ? 0.398 0.317 -11.973 1.00 80.00 95 SER A O 1
ATOM 758 N N . ILE A 1 96 ? 0.861 1.552 -13.787 1.00 82.44 96 ILE A N 1
ATOM 759 C CA . ILE A 1 96 ? 1.078 2.803 -13.045 1.00 82.44 96 ILE A CA 1
ATOM 760 C C . ILE A 1 96 ? -0.261 3.423 -12.625 1.00 82.44 96 ILE A C 1
ATOM 762 O O . ILE A 1 96 ? -0.361 3.912 -11.504 1.00 82.44 96 ILE A O 1
ATOM 766 N N . ALA A 1 97 ? -1.291 3.355 -13.469 1.00 81.25 97 ALA A N 1
ATOM 767 C CA . ALA A 1 97 ? -2.635 3.837 -13.161 1.00 81.25 97 ALA A CA 1
ATOM 768 C C . ALA A 1 97 ? -3.244 3.065 -11.984 1.00 81.25 97 ALA A C 1
ATOM 770 O O . ALA A 1 97 ? -3.736 3.665 -11.036 1.00 81.25 97 ALA A O 1
ATOM 771 N N . GLU A 1 98 ? -3.120 1.735 -11.987 1.00 81.38 98 GLU A N 1
ATOM 772 C CA . GLU A 1 98 ? -3.531 0.883 -10.867 1.00 81.38 98 GLU A CA 1
ATOM 773 C C . GLU A 1 98 ? -2.791 1.270 -9.578 1.00 81.38 98 GLU A C 1
ATOM 775 O O . GLU A 1 98 ? -3.405 1.360 -8.519 1.00 81.38 98 GLU A O 1
ATOM 780 N N . LEU A 1 99 ? -1.493 1.580 -9.657 1.00 82.12 99 LEU A N 1
ATOM 781 C CA . LEU A 1 99 ? -0.722 2.027 -8.496 1.00 82.12 99 LEU A CA 1
ATOM 782 C C . LEU A 1 99 ? -1.163 3.410 -7.986 1.00 82.12 99 LEU A C 1
ATOM 784 O O . LEU A 1 99 ? -1.228 3.619 -6.775 1.00 82.12 99 LEU A O 1
ATOM 788 N N . LEU A 1 100 ? -1.470 4.351 -8.882 1.00 80.75 100 LEU A N 1
ATOM 789 C CA . LEU A 1 100 ? -1.990 5.675 -8.524 1.00 80.75 100 LEU A CA 1
ATOM 790 C C . LEU A 1 100 ? -3.360 5.565 -7.845 1.00 80.75 100 LEU A C 1
ATOM 792 O O . LEU A 1 100 ? -3.547 6.113 -6.755 1.00 80.75 100 LEU A O 1
ATOM 796 N N . TRP A 1 101 ? -4.252 4.767 -8.428 1.00 83.31 101 TRP A N 1
ATOM 797 C CA . TRP A 1 101 ? -5.578 4.473 -7.896 1.00 83.31 101 TRP A CA 1
ATOM 798 C C . TRP A 1 101 ? -5.514 3.812 -6.513 1.00 83.31 101 TRP A C 1
ATOM 800 O O . TRP A 1 101 ? -6.223 4.199 -5.580 1.00 83.31 101 TRP A O 1
ATOM 810 N N . GLU A 1 102 ? -4.618 2.839 -6.333 1.00 78.94 102 GLU A N 1
ATOM 811 C CA . GLU A 1 102 ? -4.416 2.187 -5.039 1.00 78.94 102 GLU A CA 1
ATOM 812 C C . GLU A 1 102 ? -3.841 3.149 -3.994 1.00 78.94 102 GLU A C 1
ATOM 814 O O . GLU A 1 102 ? -4.337 3.196 -2.868 1.00 78.94 102 GLU A O 1
ATOM 819 N N . VAL A 1 103 ? -2.862 3.987 -4.352 1.00 72.75 103 VAL A N 1
ATOM 820 C CA . VAL A 1 103 ? -2.318 5.015 -3.445 1.00 72.75 103 VAL A CA 1
ATOM 821 C C . VAL A 1 103 ? -3.387 6.025 -3.018 1.00 72.75 103 VAL A C 1
ATOM 823 O O . VAL A 1 103 ? -3.362 6.474 -1.872 1.00 72.75 103 VAL A O 1
ATOM 826 N N . ALA A 1 104 ? -4.340 6.343 -3.894 1.00 75.94 104 ALA A N 1
ATOM 827 C CA . ALA A 1 104 ? -5.474 7.210 -3.585 1.00 75.94 104 ALA A CA 1
ATOM 828 C C . ALA A 1 104 ? -6.542 6.543 -2.691 1.00 75.94 104 ALA A C 1
ATOM 830 O O . ALA A 1 104 ? -7.486 7.208 -2.268 1.00 75.94 104 ALA A O 1
ATOM 831 N N . GLY A 1 105 ? -6.401 5.252 -2.366 1.00 74.50 105 GLY A N 1
ATOM 832 C CA . GLY A 1 105 ? -7.348 4.514 -1.528 1.00 74.50 105 GLY A CA 1
ATOM 833 C C . GLY A 1 105 ? -8.474 3.829 -2.304 1.00 74.50 105 GLY A C 1
ATOM 834 O O . GLY A 1 105 ? -9.498 3.503 -1.705 1.00 74.50 105 GLY A O 1
ATOM 835 N N . ARG A 1 106 ? -8.277 3.579 -3.605 1.00 81.31 106 ARG A N 1
ATOM 836 C CA . ARG A 1 106 ? -9.265 2.999 -4.527 1.00 81.31 106 ARG A CA 1
ATOM 837 C C . ARG A 1 106 ? -10.585 3.793 -4.620 1.00 81.31 106 ARG A C 1
ATOM 839 O O . ARG A 1 106 ? -11.649 3.197 -4.456 1.00 81.31 106 ARG A O 1
ATOM 846 N N . PRO A 1 107 ? -10.552 5.120 -4.841 1.00 76.62 107 PRO A N 1
ATOM 847 C CA . PRO A 1 107 ? -11.771 5.891 -5.053 1.00 76.62 107 PRO A CA 1
ATOM 848 C C . PRO A 1 107 ? -12.456 5.459 -6.355 1.00 76.62 107 PRO A C 1
ATOM 850 O O . PRO A 1 107 ? -11.805 5.233 -7.377 1.00 76.62 107 PRO A O 1
ATOM 853 N N . ASP A 1 108 ? -13.778 5.329 -6.324 1.00 76.31 108 ASP A N 1
ATOM 854 C CA . ASP A 1 108 ? -14.546 5.066 -7.538 1.00 76.3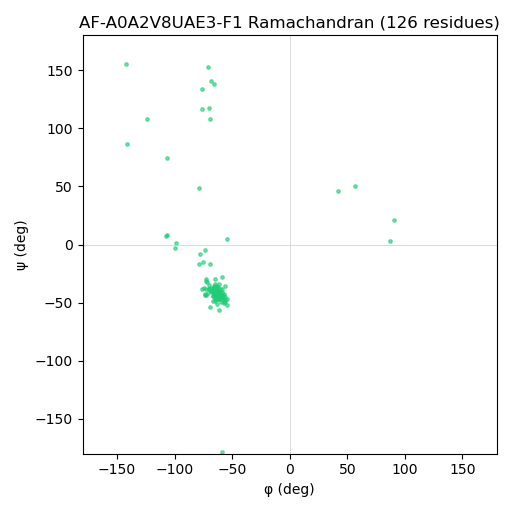1 108 ASP A CA 1
ATOM 855 C C . ASP A 1 108 ? -14.513 6.299 -8.456 1.00 76.31 108 ASP A C 1
ATOM 857 O O . ASP A 1 108 ? -14.596 7.438 -7.996 1.00 76.31 108 ASP A O 1
ATOM 861 N N . GLY A 1 109 ? -14.404 6.069 -9.767 1.00 81.31 109 GLY A N 1
ATOM 862 C CA . GLY A 1 109 ? -14.496 7.127 -10.779 1.00 81.31 109 GLY A CA 1
ATOM 863 C C . GLY A 1 109 ? -13.198 7.867 -11.123 1.00 81.31 109 GLY A C 1
ATOM 864 O O . GLY A 1 109 ? -13.252 8.752 -11.966 1.00 81.31 109 GLY A O 1
ATOM 865 N N . THR A 1 110 ? -12.038 7.508 -10.557 1.00 85.38 110 THR A N 1
ATOM 866 C CA . THR A 1 110 ? -10.748 8.169 -10.885 1.00 85.38 110 THR A CA 1
ATOM 867 C C . THR A 1 110 ? -9.893 7.412 -11.900 1.00 85.38 110 THR A C 1
ATOM 869 O O . THR A 1 110 ? -8.797 7.852 -12.230 1.00 85.38 110 THR A O 1
ATOM 872 N N . ALA A 1 111 ? -10.375 6.277 -12.417 1.00 75.06 111 ALA A N 1
ATOM 873 C CA . ALA A 1 111 ? -9.589 5.389 -13.275 1.00 75.06 111 ALA A CA 1
ATOM 874 C C . ALA A 1 111 ? -9.013 6.090 -14.521 1.0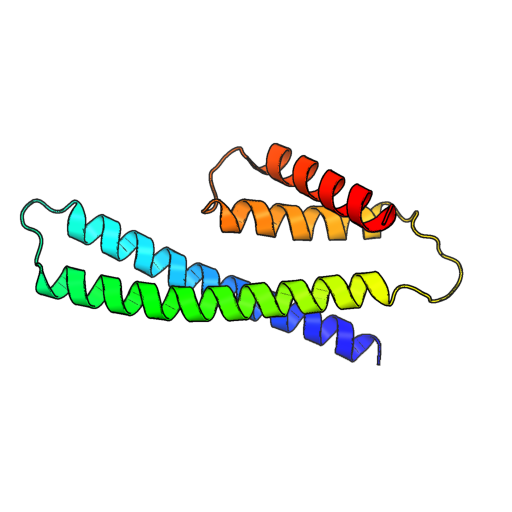0 75.06 111 ALA A C 1
ATOM 876 O O . ALA A 1 111 ? -7.899 5.783 -14.938 1.00 75.06 111 ALA A O 1
ATOM 877 N N . GLU A 1 112 ? -9.758 7.033 -15.100 1.00 72.31 112 GLU A N 1
ATOM 878 C CA . GLU A 1 112 ? -9.334 7.814 -16.265 1.00 72.31 112 GLU A CA 1
ATOM 879 C C . GLU A 1 112 ? -8.263 8.860 -15.898 1.00 72.31 112 GLU A C 1
ATOM 881 O O . GLU A 1 112 ? -7.234 8.952 -16.568 1.00 72.31 112 GLU A O 1
ATOM 886 N N . ASP A 1 113 ? -8.426 9.567 -14.777 1.00 83.12 113 ASP A N 1
ATOM 887 C CA . ASP A 1 113 ? -7.419 10.506 -14.260 1.00 83.12 113 ASP A CA 1
ATOM 888 C C . ASP A 1 113 ? -6.107 9.794 -13.894 1.00 83.12 113 ASP A C 1
ATOM 890 O O . ASP A 1 113 ? -5.007 10.273 -14.196 1.00 83.12 113 ASP A O 1
ATOM 894 N N . ASP A 1 114 ? -6.215 8.622 -13.264 1.00 85.88 114 ASP A N 1
ATOM 895 C CA . ASP A 1 114 ? -5.078 7.779 -12.905 1.00 85.88 114 ASP A CA 1
ATOM 896 C C . ASP A 1 114 ? -4.371 7.234 -14.158 1.00 85.88 114 ASP A C 1
ATOM 898 O O . ASP A 1 114 ? -3.138 7.172 -14.198 1.00 85.88 114 ASP A O 1
ATOM 902 N N . TRP A 1 115 ? -5.126 6.924 -15.218 1.00 83.19 115 TRP A N 1
ATOM 903 C CA . TRP A 1 115 ? -4.587 6.553 -16.528 1.00 83.19 115 TRP A CA 1
ATOM 904 C C . TRP A 1 115 ? -3.797 7.697 -17.172 1.00 83.19 115 TRP A C 1
ATOM 906 O O . TRP A 1 115 ? -2.634 7.514 -17.537 1.00 83.19 115 TRP A O 1
ATOM 916 N N . PHE A 1 116 ? -4.365 8.902 -17.254 1.00 80.69 116 PHE A N 1
ATOM 917 C CA . PHE A 1 116 ? -3.672 10.053 -17.842 1.00 80.69 116 PHE A CA 1
ATOM 918 C C . PHE A 1 116 ? -2.411 10.444 -17.065 1.00 80.69 116 PHE A C 1
ATOM 920 O O . PHE A 1 116 ? -1.374 10.763 -17.658 1.00 80.69 116 PHE A O 1
ATOM 927 N N . ARG A 1 117 ? -2.452 10.377 -15.729 1.00 85.12 117 ARG A N 1
ATOM 928 C CA . ARG A 1 117 ? -1.260 10.600 -14.897 1.00 85.12 117 ARG A CA 1
ATOM 929 C C . ARG A 1 117 ? -0.186 9.546 -15.145 1.00 85.12 117 ARG A C 1
ATOM 931 O O . ARG A 1 117 ? 0.996 9.889 -15.183 1.00 85.12 117 ARG A O 1
ATOM 938 N N . ALA A 1 118 ? -0.574 8.288 -15.331 1.00 81.19 118 ALA A N 1
ATOM 939 C CA . ALA A 1 118 ? 0.351 7.213 -15.662 1.00 81.19 118 ALA A CA 1
ATOM 940 C C . ALA A 1 118 ? 1.043 7.421 -17.018 1.00 81.19 118 ALA A C 1
ATOM 942 O O . ALA A 1 118 ? 2.261 7.244 -17.117 1.00 81.19 118 ALA A O 1
ATOM 943 N N . GLU A 1 119 ? 0.300 7.847 -18.043 1.00 82.12 119 GLU A N 1
ATOM 944 C CA . GLU A 1 119 ? 0.864 8.195 -19.353 1.00 82.12 119 G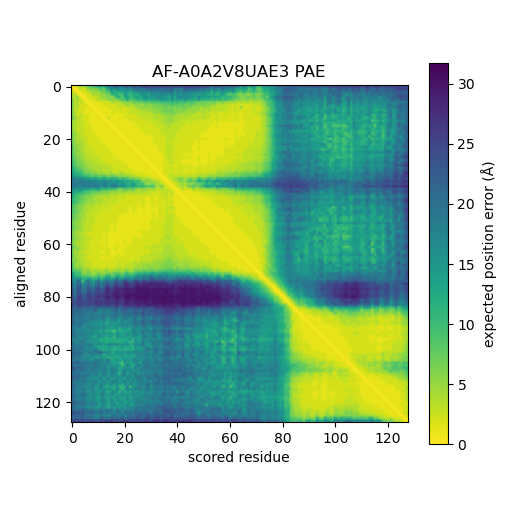LU A CA 1
ATOM 945 C C . GLU A 1 119 ? 1.874 9.340 -19.259 1.00 82.12 119 GLU A C 1
ATOM 947 O O . GLU A 1 119 ? 2.964 9.251 -19.827 1.00 82.12 119 GLU A O 1
ATOM 952 N N . GLU A 1 120 ? 1.543 10.399 -18.516 1.00 79.75 120 GLU A N 1
ATOM 953 C CA . GLU A 1 120 ? 2.420 11.557 -18.327 1.00 79.75 120 GLU A CA 1
ATOM 954 C C . GLU A 1 120 ? 3.716 11.184 -17.592 1.00 79.75 120 GLU A C 1
ATOM 956 O O . GLU A 1 120 ? 4.796 11.643 -17.968 1.00 79.75 120 GLU A O 1
ATOM 961 N N . ILE A 1 121 ? 3.644 10.307 -16.585 1.00 79.56 121 ILE A N 1
ATOM 962 C CA . ILE A 1 121 ? 4.833 9.793 -15.890 1.00 79.56 121 ILE A CA 1
ATOM 963 C C . ILE A 1 121 ? 5.740 9.033 -16.863 1.00 79.56 121 ILE A C 1
ATOM 965 O O . ILE A 1 121 ? 6.947 9.279 -16.887 1.00 79.56 121 ILE A O 1
ATOM 969 N N . LEU A 1 122 ? 5.178 8.142 -17.687 1.00 77.69 122 LEU A N 1
ATOM 970 C CA . LEU A 1 122 ? 5.956 7.393 -18.679 1.00 77.69 122 LEU A CA 1
ATOM 971 C C . LEU A 1 122 ? 6.559 8.304 -19.746 1.00 77.69 122 LEU A C 1
ATOM 973 O O . LEU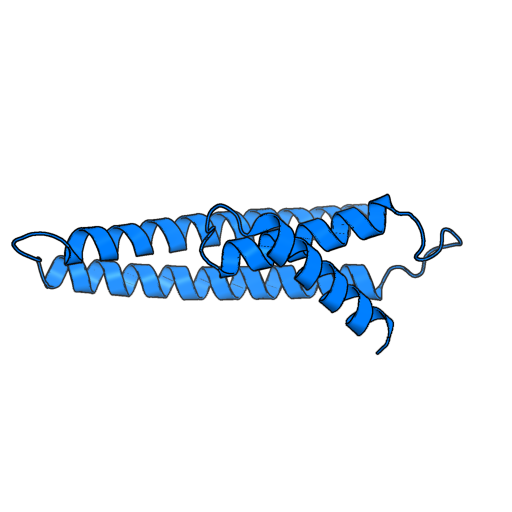 A 1 122 ? 7.716 8.122 -20.118 1.00 77.69 122 LEU A O 1
ATOM 977 N N . ARG A 1 123 ? 5.801 9.301 -20.209 1.00 78.38 123 ARG A N 1
ATOM 978 C CA . ARG A 1 123 ? 6.260 10.287 -21.193 1.00 78.38 123 ARG A CA 1
ATOM 979 C C . ARG A 1 123 ? 7.453 11.084 -20.669 1.00 78.38 123 ARG A C 1
ATOM 981 O O . ARG A 1 123 ? 8.439 11.229 -21.382 1.00 78.38 123 ARG A O 1
ATOM 988 N N . ARG A 1 124 ? 7.397 11.549 -19.416 1.00 74.75 124 ARG A N 1
ATOM 989 C CA . ARG A 1 124 ? 8.517 12.256 -18.769 1.00 74.75 124 ARG A CA 1
ATOM 990 C C . ARG A 1 124 ? 9.726 11.356 -18.557 1.00 74.75 124 ARG A C 1
ATOM 992 O O . ARG A 1 124 ? 10.840 11.792 -18.805 1.00 74.75 124 ARG A O 1
ATOM 999 N N . ALA A 1 125 ? 9.509 10.115 -18.124 1.00 67.75 125 ALA A N 1
ATOM 1000 C CA . ALA A 1 125 ? 10.588 9.156 -17.908 1.00 67.75 125 ALA A CA 1
ATOM 1001 C C . ALA A 1 125 ? 11.309 8.766 -19.209 1.00 67.75 125 ALA A C 1
ATOM 1003 O O . ALA A 1 125 ? 12.493 8.467 -19.170 1.00 67.75 125 ALA A O 1
ATOM 1004 N N . ALA A 1 126 ? 10.613 8.779 -20.350 1.00 67.06 126 ALA A N 1
ATOM 1005 C CA . ALA A 1 126 ? 11.209 8.524 -21.661 1.00 67.06 126 ALA A CA 1
ATOM 1006 C C . ALA A 1 126 ? 11.968 9.732 -22.247 1.00 67.06 126 ALA A C 1
ATOM 1008 O O . ALA A 1 126 ? 12.737 9.562 -23.189 1.00 67.06 126 ALA A O 1
ATOM 1009 N N . ALA A 1 127 ? 11.729 10.939 -21.726 1.00 64.75 127 ALA A N 1
ATOM 1010 C CA . ALA A 1 127 ? 12.342 12.187 -22.186 1.00 64.75 127 ALA A CA 1
ATOM 1011 C C . ALA A 1 127 ? 13.529 12.656 -21.316 1.00 64.75 127 ALA A C 1
ATOM 1013 O O . ALA A 1 127 ? 14.122 13.692 -21.622 1.00 64.75 127 ALA A O 1
ATOM 1014 N N . ALA A 1 128 ? 13.836 11.934 -20.235 1.00 50.38 128 ALA A N 1
ATOM 1015 C CA . ALA A 1 128 ? 14.923 12.199 -19.289 1.00 50.38 128 ALA A CA 1
ATOM 1016 C C . ALA A 1 128 ? 16.093 11.233 -19.513 1.00 50.38 128 ALA A C 1
ATOM 1018 O O . ALA A 1 128 ? 17.247 11.672 -19.307 1.00 50.38 128 ALA A O 1
#

Solvent-accessible surface area (backbone atoms only — not comparable to full-atom values): 7000 Å² total; per-residue (Å²): 114,69,71,59,49,55,49,50,46,51,52,31,49,54,50,23,54,55,27,45,55,51,23,52,53,33,50,52,48,40,54,54,45,67,70,41,98,75,55,56,64,69,60,42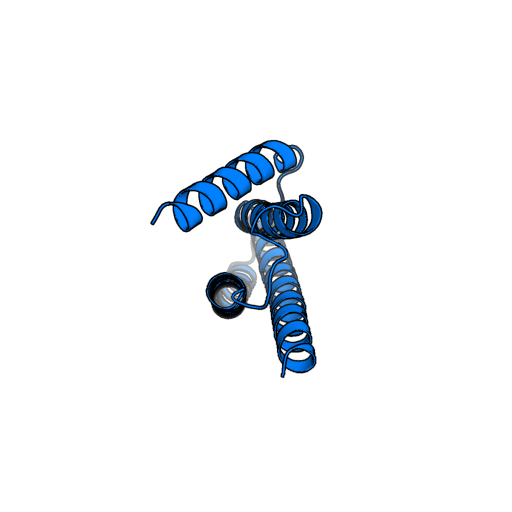,54,52,36,49,55,54,25,52,54,28,44,56,51,22,51,54,29,47,53,51,31,51,51,44,54,53,49,59,64,75,60,73,81,67,86,92,66,67,97,73,49,67,65,67,48,50,55,50,26,49,56,41,13,52,50,47,35,51,74,67,67,59,61,86,90,42,66,66,62,24,33,55,52,22,46,52,52,52,54,52,64,74,75,109

Radius of gyration: 18.39 Å; Cα contacts (8 Å, |Δi|>4): 69; chains: 1; bounding box: 38×28×57 Å